Protein AF-A0A932QYI1-F1 (afdb_monomer_lite)

pLDDT: mean 78.19, std 10.11, range [42.84, 94.25]

Sequence (91 aa):
MKGGKFFLFGGMIVAILFLSFLSLWQRARMTRVGYEIQAMQTQKGRLTKLHKNLLIEVESISALDKIEEAAILRLSMISASPTTLVYIKGK

Structure (mmCIF, N/CA/C/O backbone):
data_AF-A0A932QYI1-F1
#
_entry.id   AF-A0A932QYI1-F1
#
loop_
_atom_site.group_PDB
_atom_site.id
_atom_site.type_symbol
_atom_site.label_atom_id
_atom_site.label_alt_id
_atom_site.label_comp_id
_atom_site.label_asym_id
_atom_site.label_entity_id
_atom_site.label_seq_id
_atom_site.pdbx_PDB_ins_code
_atom_site.Cartn_x
_atom_site.Cartn_y
_atom_site.Cartn_z
_atom_site.occupancy
_atom_site.B_iso_or_equiv
_atom_site.auth_seq_id
_atom_site.auth_comp_id
_atom_site.auth_asym_id
_atom_site.auth_atom_id
_atom_site.pdbx_PDB_model_num
ATOM 1 N N . MET A 1 1 ? 46.740 -1.406 -43.764 1.00 53.47 1 MET A N 1
ATOM 2 C CA . MET A 1 1 ? 46.287 -1.668 -42.374 1.00 53.47 1 MET A CA 1
ATOM 3 C C . MET A 1 1 ? 45.417 -0.527 -41.796 1.00 53.47 1 MET A C 1
ATOM 5 O O . MET A 1 1 ? 45.633 -0.105 -40.668 1.00 53.47 1 MET A O 1
ATOM 9 N N . LYS A 1 2 ? 44.430 0.003 -42.549 1.00 56.75 2 LYS A N 1
ATOM 10 C CA . LYS A 1 2 ? 43.564 1.129 -42.106 1.00 56.75 2 LYS A CA 1
ATOM 11 C C . LYS A 1 2 ? 42.120 0.716 -41.755 1.00 56.75 2 LYS A C 1
ATOM 13 O O . LYS A 1 2 ? 41.488 1.395 -40.956 1.00 56.75 2 LYS A O 1
ATOM 18 N N . GLY A 1 3 ? 41.630 -0.419 -42.268 1.00 59.59 3 GLY A N 1
ATOM 19 C CA . GLY A 1 3 ? 40.246 -0.879 -42.056 1.00 59.59 3 GLY A CA 1
ATOM 20 C C . GLY A 1 3 ? 39.916 -1.345 -40.631 1.00 59.59 3 GLY A C 1
ATOM 21 O O . GLY A 1 3 ? 38.810 -1.114 -40.157 1.00 59.59 3 GLY A O 1
ATOM 22 N N . GLY A 1 4 ? 40.883 -1.917 -39.901 1.00 64.00 4 GLY A N 1
ATOM 23 C CA . GLY A 1 4 ? 40.643 -2.423 -38.539 1.00 64.00 4 GLY A CA 1
ATOM 24 C C . GLY A 1 4 ? 40.311 -1.331 -37.515 1.00 64.00 4 GLY A C 1
ATOM 25 O O . GLY A 1 4 ? 39.525 -1.555 -36.601 1.00 64.00 4 GLY A O 1
ATOM 26 N N . LYS A 1 5 ? 40.847 -0.115 -37.697 1.00 61.88 5 LYS A N 1
ATOM 27 C CA . LYS A 1 5 ? 40.564 1.019 -36.804 1.00 61.88 5 LYS A CA 1
ATOM 28 C C . LYS A 1 5 ? 39.134 1.537 -36.983 1.00 61.88 5 LYS A C 1
ATOM 30 O O . LYS A 1 5 ? 38.471 1.802 -35.991 1.00 61.88 5 LYS A O 1
ATOM 35 N N . PHE A 1 6 ? 38.629 1.609 -38.217 1.00 64.75 6 PHE A N 1
ATOM 36 C CA . PHE A 1 6 ? 37.242 2.017 -38.484 1.00 64.75 6 PHE A CA 1
ATOM 37 C C . PHE A 1 6 ? 36.216 1.028 -37.920 1.00 64.75 6 PHE A C 1
ATOM 39 O O . PHE A 1 6 ? 35.197 1.455 -37.385 1.00 64.75 6 PHE A O 1
ATOM 46 N N . PHE A 1 7 ? 36.506 -0.275 -37.970 1.00 68.94 7 PHE A N 1
ATOM 47 C CA . PHE A 1 7 ? 35.636 -1.292 -37.376 1.00 68.94 7 PHE A CA 1
ATOM 48 C C . PHE A 1 7 ? 35.587 -1.189 -35.841 1.00 68.94 7 PHE A C 1
ATOM 50 O O . PHE A 1 7 ? 34.512 -1.273 -35.251 1.00 68.94 7 PHE A O 1
ATOM 57 N N . LEU A 1 8 ? 36.727 -0.909 -35.195 1.00 74.25 8 LEU A N 1
ATOM 58 C CA . LEU A 1 8 ? 36.791 -0.655 -33.749 1.00 74.25 8 LEU A CA 1
ATOM 59 C C . LEU A 1 8 ? 36.028 0.613 -33.340 1.00 74.25 8 LEU A C 1
ATOM 61 O O . LEU A 1 8 ? 35.277 0.586 -32.367 1.00 74.25 8 LEU A O 1
ATOM 65 N N . PHE A 1 9 ? 36.167 1.705 -34.098 1.00 80.75 9 PHE A N 1
ATOM 66 C CA . PHE A 1 9 ? 35.409 2.934 -33.845 1.00 80.75 9 PHE A CA 1
ATOM 67 C C . PHE A 1 9 ? 33.900 2.732 -34.038 1.00 80.75 9 PHE A C 1
ATOM 69 O O . PHE A 1 9 ? 33.118 3.186 -33.206 1.00 80.75 9 PHE A O 1
ATOM 76 N N . GLY A 1 10 ? 33.488 2.003 -35.079 1.00 86.12 10 GLY A N 1
ATOM 77 C CA . GLY A 1 10 ? 32.084 1.651 -35.300 1.00 86.12 10 GLY A CA 1
ATOM 78 C C . GLY A 1 10 ? 31.505 0.817 -34.155 1.00 86.12 10 GLY A C 1
ATOM 79 O O . GLY A 1 10 ? 30.443 1.147 -33.631 1.00 86.12 10 GLY A O 1
ATOM 80 N N . GLY A 1 11 ? 32.236 -0.205 -33.701 1.00 88.69 11 GLY A N 1
ATOM 81 C CA . GLY A 1 11 ? 31.836 -1.026 -32.555 1.00 88.69 11 GLY A CA 1
ATOM 82 C C . GLY A 1 11 ? 31.709 -0.223 -31.257 1.00 88.69 11 GLY A C 1
ATOM 83 O O . GLY A 1 11 ? 30.754 -0.410 -30.507 1.00 88.69 11 GLY A O 1
ATOM 84 N N . MET A 1 12 ? 32.618 0.727 -31.022 1.00 90.62 12 MET A N 1
ATOM 85 C CA . MET A 1 12 ? 32.577 1.600 -29.846 1.00 90.62 12 MET A CA 1
ATOM 86 C C . MET A 1 12 ? 31.341 2.511 -29.845 1.00 90.62 12 MET A C 1
ATOM 88 O O . MET A 1 12 ? 30.691 2.660 -28.813 1.00 90.62 12 MET A O 1
ATOM 92 N N . ILE A 1 13 ? 30.973 3.076 -30.998 1.00 92.06 13 ILE A N 1
ATOM 93 C CA . ILE A 1 13 ? 29.775 3.920 -31.131 1.00 92.06 13 ILE A CA 1
ATOM 94 C C . ILE A 1 13 ? 28.508 3.105 -30.852 1.00 92.06 13 ILE A C 1
ATOM 96 O O . ILE A 1 13 ? 27.643 3.549 -30.097 1.00 92.06 13 ILE A O 1
ATOM 100 N N . VAL A 1 14 ? 28.413 1.891 -31.400 1.00 93.25 14 VAL A N 1
ATOM 101 C CA . VAL A 1 14 ? 27.268 0.998 -31.161 1.00 93.25 14 VAL A CA 1
ATOM 102 C C . VAL A 1 14 ? 27.175 0.602 -29.687 1.00 93.25 14 VAL A C 1
ATOM 104 O O . VAL A 1 14 ? 26.083 0.623 -29.122 1.00 93.25 14 VAL A O 1
ATOM 107 N N . ALA A 1 15 ? 28.303 0.305 -29.038 1.00 92.50 15 ALA A N 1
ATOM 108 C CA . ALA A 1 15 ? 28.334 -0.025 -27.616 1.00 92.50 15 ALA A CA 1
ATOM 109 C C . ALA A 1 15 ? 27.847 1.141 -26.741 1.00 92.50 15 ALA A C 1
ATOM 111 O O . ALA A 1 15 ? 27.045 0.929 -25.833 1.00 92.50 15 ALA A O 1
ATOM 112 N N . ILE A 1 16 ? 28.273 2.373 -27.043 1.00 93.50 16 ILE A N 1
ATOM 113 C CA . ILE A 1 16 ? 27.829 3.576 -26.324 1.00 93.50 16 ILE A CA 1
ATOM 114 C C . ILE A 1 16 ? 26.322 3.788 -26.504 1.00 93.50 16 ILE A C 1
ATOM 116 O O . ILE A 1 16 ? 25.612 3.985 -25.520 1.00 93.50 16 ILE A O 1
ATOM 120 N N . LEU A 1 17 ? 25.814 3.684 -27.736 1.00 94.12 17 LEU A N 1
ATOM 121 C CA . LEU A 1 17 ? 24.383 3.828 -28.019 1.00 94.12 17 LEU A CA 1
ATOM 122 C C . LEU A 1 17 ? 23.547 2.763 -27.305 1.00 94.12 17 LEU A C 1
ATOM 124 O O . LEU A 1 17 ? 22.513 3.081 -26.717 1.00 94.12 17 LEU A O 1
ATOM 128 N N . PHE A 1 18 ? 24.011 1.513 -27.309 1.00 94.25 18 PHE A N 1
ATOM 129 C CA . PHE A 1 18 ? 23.343 0.420 -26.611 1.00 94.25 18 PHE A CA 1
ATOM 130 C C . PHE A 1 18 ? 23.300 0.659 -25.097 1.00 94.25 18 PHE A C 1
ATOM 132 O O . PHE A 1 18 ? 22.254 0.481 -24.473 1.00 94.25 18 PHE A O 1
ATOM 139 N N . LEU A 1 19 ? 24.403 1.129 -24.507 1.00 92.69 19 LEU A N 1
ATOM 140 C CA . LEU A 1 19 ? 24.476 1.428 -23.078 1.00 92.69 19 LEU A CA 1
ATOM 141 C C . LEU A 1 19 ? 23.564 2.603 -22.692 1.00 92.69 19 LEU A C 1
ATOM 143 O O . LEU A 1 19 ? 22.858 2.535 -21.684 1.00 92.69 19 LEU A O 1
ATOM 147 N N . SER A 1 20 ? 23.524 3.656 -23.514 1.00 90.81 20 SER A N 1
ATOM 148 C CA . SER A 1 20 ? 22.606 4.786 -23.336 1.00 90.81 20 SER A CA 1
ATOM 149 C C . SER A 1 20 ? 21.145 4.346 -23.413 1.00 90.81 20 SER A C 1
ATOM 151 O O . SER A 1 20 ? 20.347 4.729 -22.556 1.00 90.81 20 SER A O 1
ATOM 153 N N . PHE A 1 21 ? 20.797 3.504 -24.389 1.00 92.69 21 PHE A N 1
ATOM 154 C CA . PHE A 1 21 ? 19.449 2.957 -24.525 1.00 92.69 21 PHE A CA 1
ATOM 155 C C . PHE A 1 21 ? 19.058 2.100 -23.315 1.00 92.69 21 PHE A C 1
ATOM 157 O O . PHE A 1 21 ? 17.986 2.291 -22.738 1.00 92.69 21 PHE A O 1
ATOM 164 N N . LEU A 1 22 ? 19.947 1.204 -22.877 1.00 91.69 22 LEU A N 1
ATOM 165 C CA . LEU A 1 22 ? 19.712 0.333 -21.726 1.00 91.69 22 LEU A CA 1
ATOM 166 C C . LEU A 1 22 ? 19.514 1.134 -20.431 1.00 91.69 22 LEU A C 1
ATOM 168 O O . LEU A 1 22 ? 18.598 0.845 -19.662 1.00 91.69 22 LEU A O 1
ATOM 172 N N . SER A 1 23 ? 20.329 2.168 -20.212 1.00 87.81 23 SER A N 1
ATOM 173 C CA . SER A 1 23 ? 20.216 3.067 -19.057 1.00 87.81 23 SER A CA 1
ATOM 174 C C . SER A 1 23 ? 18.866 3.792 -19.025 1.00 87.81 23 SER A C 1
ATOM 176 O O . SER A 1 23 ? 18.203 3.862 -17.984 1.00 87.81 23 SER A O 1
ATOM 178 N N . LEU A 1 24 ? 18.408 4.278 -20.183 1.00 86.50 24 LEU A N 1
ATOM 179 C CA . LEU A 1 24 ? 17.122 4.958 -20.296 1.00 86.50 24 LEU A CA 1
ATOM 180 C C . LEU A 1 24 ? 15.950 3.992 -20.062 1.00 86.50 24 LEU A C 1
ATOM 182 O O . LEU A 1 24 ? 15.013 4.321 -19.333 1.00 86.50 24 LEU A O 1
ATOM 186 N N . TRP A 1 25 ? 16.039 2.775 -20.605 1.00 85.06 25 TRP A N 1
ATOM 187 C CA . TRP A 1 25 ? 15.055 1.713 -20.394 1.00 85.06 25 TRP A CA 1
ATOM 188 C C . TRP A 1 25 ? 14.941 1.309 -18.920 1.00 85.06 25 TRP A C 1
ATOM 190 O O . TRP A 1 25 ? 13.837 1.193 -18.384 1.00 85.06 25 TRP A O 1
ATOM 200 N N . GLN A 1 26 ? 16.074 1.145 -18.232 1.00 79.75 26 GLN A N 1
ATOM 201 C CA . GLN A 1 26 ? 16.098 0.844 -16.801 1.00 79.75 26 GLN A CA 1
ATOM 202 C C . GLN A 1 26 ? 15.436 1.953 -15.980 1.00 79.75 26 GLN A C 1
ATOM 204 O O . GLN A 1 26 ? 14.596 1.654 -15.130 1.00 79.75 26 GLN A O 1
ATOM 209 N N . ARG A 1 27 ? 15.734 3.228 -16.267 1.00 77.44 27 ARG A N 1
ATOM 210 C CA . ARG A 1 27 ? 15.085 4.363 -15.591 1.00 77.44 27 ARG A CA 1
ATOM 211 C C . ARG A 1 27 ? 13.577 4.398 -15.824 1.00 77.44 27 ARG A C 1
ATOM 213 O O . ARG A 1 27 ? 12.834 4.569 -14.861 1.00 77.44 27 ARG A O 1
ATOM 220 N N . ALA A 1 28 ? 13.122 4.193 -17.059 1.00 74.75 28 ALA A N 1
ATOM 221 C CA . ALA A 1 28 ? 11.695 4.172 -17.388 1.00 74.75 28 ALA A CA 1
ATOM 222 C C . ALA A 1 28 ? 10.947 3.007 -16.713 1.00 74.75 28 ALA A C 1
ATOM 224 O O . ALA A 1 28 ? 9.790 3.143 -16.315 1.00 74.75 28 ALA A O 1
ATOM 225 N N . ARG A 1 29 ? 11.604 1.856 -16.539 1.00 73.44 29 ARG A N 1
ATOM 226 C CA . ARG A 1 29 ? 11.029 0.729 -15.798 1.00 73.44 29 ARG A CA 1
ATOM 227 C C . ARG A 1 29 ? 10.977 1.005 -14.295 1.00 73.44 29 ARG A C 1
ATOM 229 O O . ARG A 1 29 ? 9.981 0.678 -13.654 1.00 73.44 29 ARG A O 1
ATOM 236 N N . MET A 1 30 ? 12.015 1.638 -13.749 1.00 71.69 30 MET A N 1
ATOM 237 C CA . MET A 1 30 ? 12.113 1.971 -12.326 1.00 71.69 30 MET A CA 1
ATOM 238 C C . MET A 1 30 ? 11.011 2.940 -11.883 1.00 71.69 30 MET A C 1
ATOM 240 O O . MET A 1 30 ? 10.439 2.763 -10.811 1.00 71.69 30 MET A O 1
ATOM 244 N N . THR A 1 31 ? 10.665 3.932 -12.711 1.00 70.06 31 THR A N 1
ATOM 245 C CA . THR A 1 31 ? 9.583 4.876 -12.391 1.00 70.06 31 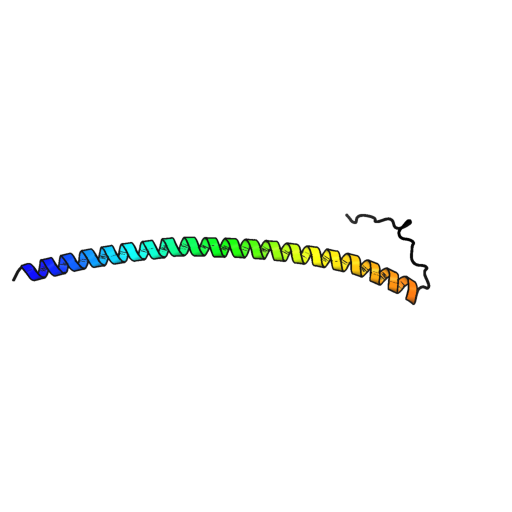THR A CA 1
ATOM 246 C C . THR A 1 31 ? 8.229 4.178 -12.335 1.00 70.06 31 THR A C 1
ATOM 248 O O . THR A 1 31 ? 7.488 4.382 -11.378 1.00 70.06 31 THR A O 1
ATOM 251 N N . ARG A 1 32 ? 7.922 3.294 -13.294 1.00 71.62 32 ARG A N 1
ATOM 252 C CA . ARG A 1 32 ? 6.660 2.535 -13.306 1.00 71.62 32 ARG A CA 1
ATOM 253 C C . ARG A 1 32 ? 6.505 1.652 -12.067 1.00 71.62 32 ARG A C 1
ATOM 255 O O . ARG A 1 32 ? 5.460 1.685 -11.424 1.00 71.62 32 ARG A O 1
ATOM 262 N N . VAL A 1 33 ? 7.567 0.934 -11.701 1.00 70.88 33 VAL A N 1
ATOM 263 C CA . VAL A 1 33 ? 7.588 0.088 -10.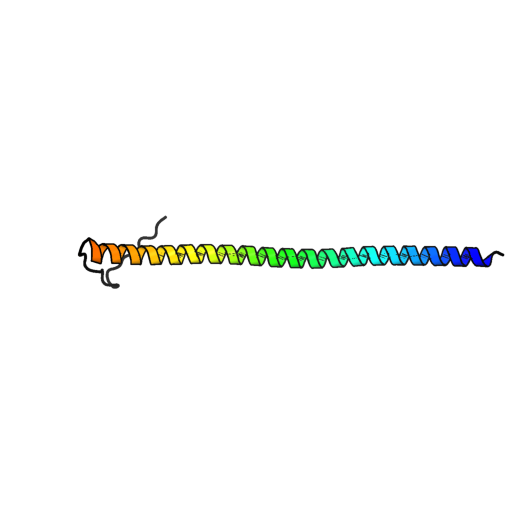499 1.00 70.88 33 VAL A CA 1
ATOM 264 C C . VAL A 1 33 ? 7.458 0.936 -9.230 1.00 70.88 33 VAL A C 1
ATOM 266 O O . VAL A 1 33 ? 6.711 0.577 -8.325 1.00 70.88 33 VAL A O 1
ATOM 269 N N . GLY A 1 34 ? 8.115 2.099 -9.173 1.00 72.62 34 GLY A N 1
ATOM 270 C CA . GLY A 1 34 ? 7.984 3.036 -8.054 1.00 72.62 34 GLY A CA 1
ATOM 271 C C . GLY A 1 34 ? 6.549 3.528 -7.847 1.00 72.62 34 GLY A C 1
ATOM 272 O O . GLY A 1 34 ? 6.063 3.532 -6.716 1.00 72.62 34 GLY A O 1
ATOM 273 N N . TYR A 1 35 ? 5.843 3.875 -8.928 1.00 74.06 35 TYR A N 1
ATOM 274 C CA . TYR A 1 35 ? 4.439 4.293 -8.853 1.00 74.06 35 TYR A CA 1
ATOM 275 C C . TYR A 1 35 ? 3.509 3.163 -8.408 1.00 74.06 35 TYR A C 1
ATOM 277 O O . TYR A 1 35 ? 2.626 3.398 -7.584 1.00 74.06 35 TYR A O 1
ATOM 285 N N . GLU A 1 36 ? 3.711 1.939 -8.899 1.00 76.19 36 GLU A N 1
ATOM 286 C CA . GLU A 1 36 ? 2.924 0.778 -8.463 1.00 76.19 36 GLU A CA 1
ATOM 287 C C . GLU A 1 36 ? 3.122 0.492 -6.971 1.00 76.19 36 GLU A C 1
ATOM 289 O O . GLU A 1 36 ? 2.145 0.321 -6.240 1.00 76.19 36 GLU A O 1
ATOM 294 N N . ILE A 1 37 ? 4.366 0.537 -6.486 1.00 77.56 37 ILE A N 1
ATOM 295 C CA . ILE A 1 37 ? 4.677 0.367 -5.060 1.00 77.56 37 ILE A CA 1
ATOM 296 C C . ILE A 1 37 ? 3.997 1.460 -4.230 1.00 77.56 37 ILE A C 1
ATOM 298 O O . ILE A 1 37 ? 3.359 1.166 -3.217 1.00 77.56 37 ILE A O 1
ATOM 302 N N . GLN A 1 38 ? 4.083 2.718 -4.665 1.00 78.81 38 GLN A N 1
ATOM 303 C CA . GLN A 1 38 ? 3.493 3.842 -3.941 1.00 78.81 38 GLN A CA 1
ATOM 304 C C . GLN A 1 38 ? 1.957 3.774 -3.921 1.00 78.81 38 GLN A C 1
ATOM 306 O O . GLN A 1 38 ? 1.330 4.072 -2.897 1.00 78.81 38 GLN A O 1
ATOM 311 N N . ALA A 1 39 ? 1.339 3.314 -5.011 1.00 80.69 39 ALA A N 1
ATOM 312 C CA . ALA A 1 39 ? -0.096 3.071 -5.075 1.00 80.69 39 ALA A CA 1
ATOM 313 C C . ALA A 1 39 ? -0.516 1.952 -4.107 1.00 80.69 39 ALA A C 1
ATOM 315 O O . ALA A 1 39 ? -1.439 2.145 -3.311 1.00 80.69 39 ALA A O 1
ATOM 316 N N . MET A 1 40 ? 0.200 0.823 -4.097 1.00 79.50 40 MET A N 1
ATOM 317 C CA . MET A 1 40 ? -0.064 -0.286 -3.172 1.00 79.50 40 MET A CA 1
ATOM 318 C C . MET A 1 40 ? 0.119 0.124 -1.706 1.00 79.50 40 MET A C 1
ATOM 320 O O . MET A 1 40 ? -0.701 -0.218 -0.852 1.00 79.50 40 MET A O 1
ATO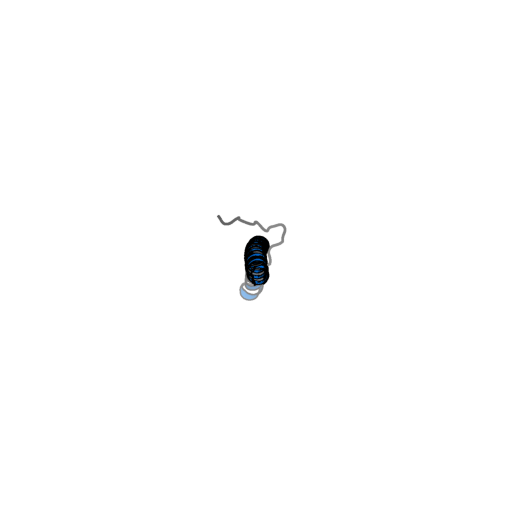M 324 N N . GLN A 1 41 ? 1.148 0.912 -1.396 1.00 83.44 41 GLN A N 1
ATOM 325 C CA . GLN A 1 41 ? 1.398 1.401 -0.040 1.00 83.44 41 GLN A CA 1
ATOM 326 C C . GLN A 1 41 ? 0.294 2.356 0.436 1.00 83.44 41 GLN A C 1
ATOM 328 O O . GLN A 1 41 ? -0.144 2.280 1.586 1.00 83.44 41 GLN A O 1
ATOM 333 N N . THR A 1 42 ? -0.221 3.194 -0.466 1.00 85.56 42 THR A N 1
ATOM 334 C CA . THR A 1 42 ? -1.363 4.076 -0.191 1.00 85.56 42 THR A CA 1
ATOM 335 C C . THR A 1 42 ? -2.635 3.277 0.096 1.00 85.56 42 THR A C 1
ATOM 337 O O . THR A 1 42 ? -3.350 3.575 1.057 1.00 85.56 42 THR A O 1
ATOM 340 N N . GLN A 1 43 ? -2.908 2.231 -0.689 1.00 85.75 43 GLN A N 1
ATOM 341 C CA . GLN A 1 43 ? -4.054 1.344 -0.467 1.00 85.75 43 GLN A CA 1
ATOM 342 C C . GLN A 1 43 ? -3.947 0.603 0.868 1.00 85.75 43 GLN A C 1
ATOM 344 O O . GLN A 1 43 ? -4.896 0.621 1.653 1.00 85.75 43 GLN A O 1
ATOM 349 N N . LYS A 1 44 ? -2.771 0.046 1.184 1.00 87.88 44 LYS A N 1
ATOM 350 C CA . LYS A 1 44 ? -2.504 -0.597 2.478 1.00 87.88 44 LYS A CA 1
ATOM 351 C C . LYS A 1 44 ? -2.737 0.371 3.639 1.00 87.88 44 LYS A C 1
ATOM 353 O O . LYS A 1 44 ? -3.398 0.015 4.608 1.00 87.88 44 LYS A O 1
ATOM 358 N N . GLY A 1 45 ? -2.263 1.612 3.525 1.00 87.88 45 GLY A N 1
ATOM 359 C CA . GLY A 1 45 ? -2.479 2.648 4.538 1.00 87.88 45 GLY A CA 1
ATOM 360 C C . GLY A 1 45 ? -3.958 2.974 4.769 1.00 87.88 45 GLY A C 1
ATOM 361 O O . GLY A 1 45 ? -4.385 3.095 5.917 1.00 87.88 45 GLY A O 1
ATOM 362 N N . ARG A 1 46 ? -4.757 3.080 3.699 1.00 88.06 46 ARG A N 1
ATOM 363 C CA . ARG A 1 46 ? -6.213 3.282 3.806 1.00 88.06 46 ARG A CA 1
ATOM 364 C C . ARG A 1 46 ? -6.899 2.097 4.478 1.00 88.06 46 ARG A C 1
ATOM 366 O O . ARG A 1 46 ? -7.693 2.307 5.390 1.00 88.06 46 ARG A O 1
ATOM 373 N N . LEU A 1 47 ? -6.556 0.877 4.076 1.00 87.62 47 LEU A N 1
ATOM 374 C CA . LEU A 1 47 ? -7.168 -0.332 4.620 1.00 87.62 47 LEU A CA 1
ATOM 375 C C . LEU A 1 47 ? -6.857 -0.509 6.111 1.00 87.62 47 LEU A C 1
ATOM 377 O O . LEU A 1 47 ? -7.758 -0.794 6.893 1.00 87.62 47 LEU A O 1
ATOM 381 N N . THR A 1 48 ? -5.620 -0.241 6.535 1.00 88.00 48 THR A N 1
ATOM 382 C CA . THR A 1 48 ? -5.242 -0.278 7.956 1.00 88.00 48 THR A CA 1
ATOM 383 C C . THR A 1 48 ? -6.012 0.749 8.786 1.00 88.00 48 THR A C 1
ATOM 385 O O . THR A 1 48 ? -6.398 0.456 9.915 1.00 88.00 48 THR A O 1
ATOM 388 N N . LYS A 1 49 ? -6.248 1.954 8.250 1.00 87.00 49 LYS A N 1
ATOM 389 C CA . LYS A 1 49 ? -7.055 2.972 8.941 1.00 87.00 49 LYS A CA 1
ATOM 390 C C . LYS A 1 49 ? -8.506 2.526 9.100 1.00 87.00 49 LYS A C 1
ATOM 392 O O . LYS A 1 49 ? -9.046 2.642 10.192 1.00 87.00 49 LYS A O 1
ATOM 397 N N . LEU A 1 50 ? -9.104 1.981 8.040 1.00 87.56 50 LEU A N 1
ATOM 398 C CA . LEU A 1 50 ? -10.462 1.440 8.099 1.00 87.56 50 LEU A CA 1
ATOM 399 C C . LEU A 1 50 ? -10.560 0.313 9.123 1.00 87.56 50 LEU A C 1
ATOM 401 O O . LEU A 1 50 ? -11.426 0.357 9.985 1.00 87.56 50 LEU A O 1
ATOM 405 N N . HIS A 1 51 ? -9.629 -0.641 9.087 1.00 88.75 51 HIS A N 1
ATOM 406 C CA . HIS A 1 51 ? -9.610 -1.748 10.035 1.00 88.75 51 HIS A CA 1
ATOM 407 C C . HIS A 1 51 ? -9.523 -1.271 11.490 1.00 88.75 51 HIS A C 1
ATOM 409 O O . HIS A 1 51 ? -10.277 -1.749 12.328 1.00 88.75 51 HIS A O 1
ATOM 415 N N . LYS A 1 52 ? -8.660 -0.290 11.787 1.00 87.12 52 LYS A N 1
ATOM 416 C CA . LYS A 1 52 ? -8.576 0.303 13.130 1.00 87.12 52 LYS A CA 1
ATOM 417 C C . LYS A 1 52 ? -9.887 0.957 13.560 1.00 87.12 52 LYS A C 1
ATOM 419 O O . LYS A 1 52 ? -10.306 0.750 14.689 1.00 87.12 52 LYS A O 1
ATOM 424 N N . ASN A 1 53 ? -10.530 1.714 12.674 1.00 87.62 53 ASN A N 1
ATOM 425 C CA . ASN A 1 53 ? -11.805 2.358 12.989 1.00 87.62 53 ASN A CA 1
ATOM 426 C C . ASN A 1 53 ? -12.904 1.326 13.270 1.00 87.62 53 ASN A C 1
ATOM 428 O O . ASN A 1 53 ? -13.605 1.448 14.266 1.00 87.62 53 ASN A O 1
ATOM 432 N N . LEU A 1 54 ? -13.004 0.291 12.433 1.00 85.69 54 LEU A N 1
ATOM 433 C CA . LEU A 1 54 ? -13.947 -0.810 12.630 1.00 85.69 54 LEU A CA 1
ATOM 434 C C . LEU A 1 54 ? -13.680 -1.570 13.932 1.00 85.69 54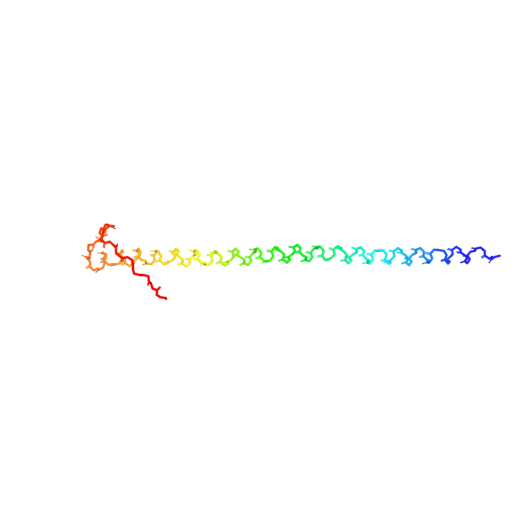 LEU A C 1
ATOM 436 O O . LEU A 1 54 ? -14.619 -1.924 14.632 1.00 85.69 54 LEU A O 1
ATOM 440 N N . LEU A 1 55 ? -12.414 -1.807 14.277 1.00 87.94 55 LEU A N 1
ATOM 441 C CA . LEU A 1 55 ? -12.063 -2.472 15.529 1.00 87.94 55 LEU A CA 1
ATOM 442 C C . LEU A 1 55 ? -12.484 -1.637 16.744 1.00 87.94 55 LEU A C 1
ATOM 444 O O . LEU A 1 55 ? -13.074 -2.184 17.666 1.00 87.94 55 LEU A O 1
ATOM 448 N N . ILE A 1 56 ? -12.259 -0.320 16.712 1.00 85.69 56 ILE A N 1
ATOM 449 C CA . ILE A 1 56 ? -12.726 0.599 17.761 1.00 85.69 56 ILE A CA 1
ATOM 450 C C . ILE A 1 56 ? -14.255 0.563 17.875 1.00 85.69 56 ILE A C 1
ATOM 452 O O . ILE A 1 56 ? -14.789 0.526 18.979 1.00 85.69 56 ILE A O 1
ATOM 456 N N . GLU A 1 57 ? -14.966 0.556 16.748 1.00 82.06 57 GLU A N 1
ATOM 457 C CA . GLU A 1 57 ? -16.429 0.495 16.730 1.00 82.06 57 GLU A CA 1
ATOM 458 C C . GLU A 1 57 ? -16.941 -0.817 17.344 1.00 82.06 57 GLU A C 1
ATOM 460 O O . GLU A 1 57 ? -17.776 -0.790 18.248 1.00 82.06 57 GLU A O 1
ATOM 465 N N . VAL A 1 58 ? -16.365 -1.957 16.958 1.00 83.38 58 VAL A N 1
ATOM 466 C CA . VAL A 1 58 ? -16.697 -3.271 17.530 1.00 83.38 58 VAL A CA 1
ATOM 467 C C . VAL A 1 58 ? -16.362 -3.346 19.020 1.00 83.38 58 VAL A C 1
ATOM 469 O O . VAL A 1 58 ? -17.169 -3.848 19.799 1.00 83.38 58 VAL A O 1
ATOM 472 N N . GLU A 1 59 ? -15.205 -2.837 19.443 1.00 80.19 59 GLU A N 1
ATOM 473 C CA . GLU A 1 59 ? -14.840 -2.786 20.861 1.00 80.19 59 GLU A CA 1
ATOM 474 C C . GLU A 1 59 ? -15.793 -1.897 21.659 1.00 80.19 59 GLU A C 1
ATOM 476 O O . GLU A 1 59 ? -16.160 -2.262 22.773 1.00 80.19 59 GLU A O 1
ATOM 481 N N . SER A 1 60 ? -16.242 -0.774 21.094 1.00 79.25 60 SER A N 1
ATOM 482 C CA . SER A 1 60 ? -17.204 0.107 21.759 1.00 79.25 60 SER A CA 1
ATOM 483 C C . SER A 1 60 ? -18.558 -0.576 21.975 1.00 79.25 60 SER A C 1
ATOM 485 O O . SER A 1 60 ? -19.112 -0.495 23.070 1.00 79.25 60 SER A O 1
ATOM 487 N N . ILE A 1 61 ? -19.042 -1.319 20.974 1.00 77.12 61 ILE A N 1
ATOM 488 C CA . ILE A 1 61 ? -20.283 -2.099 21.059 1.00 77.12 61 ILE A CA 1
ATOM 489 C C . ILE A 1 61 ? -20.114 -3.239 22.069 1.00 77.12 61 ILE A C 1
ATOM 491 O O . ILE A 1 61 ? -20.917 -3.385 22.983 1.00 77.12 61 ILE A O 1
ATOM 495 N N . SER A 1 62 ? -19.015 -3.991 21.980 1.00 79.31 62 SER A N 1
ATOM 496 C CA . SER A 1 62 ? -18.741 -5.095 22.905 1.00 79.31 62 SER A CA 1
ATOM 497 C C . SER A 1 62 ? -18.551 -4.622 24.349 1.00 79.31 62 SER A C 1
ATOM 499 O O . SER A 1 62 ? -18.886 -5.348 25.282 1.00 79.31 62 SER A O 1
ATOM 501 N N . ALA A 1 63 ? -18.010 -3.421 24.567 1.00 76.88 63 ALA A N 1
ATOM 502 C CA . ALA A 1 63 ? -17.887 -2.844 25.899 1.00 76.88 63 ALA A CA 1
ATOM 503 C C . ALA A 1 63 ? -19.260 -2.534 26.513 1.00 76.88 63 ALA A C 1
ATOM 505 O O . ALA A 1 63 ? -19.445 -2.788 27.700 1.00 76.88 63 ALA A O 1
ATOM 506 N N . LEU A 1 64 ? -20.215 -2.041 25.717 1.00 75.56 64 LEU A N 1
ATOM 507 C CA . LEU A 1 64 ? -21.604 -1.844 26.143 1.00 75.56 64 LEU A CA 1
ATOM 508 C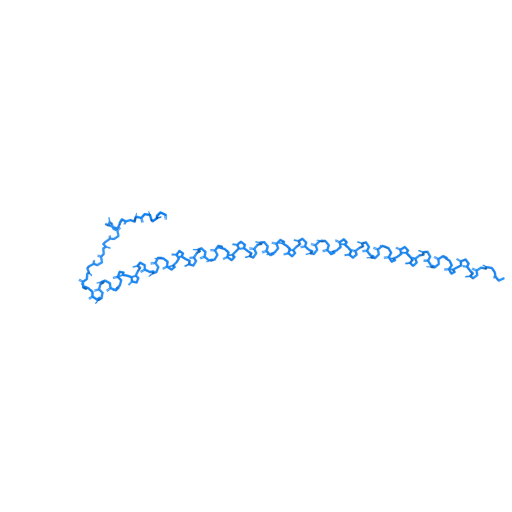 C . LEU A 1 64 ? -22.252 -3.168 26.565 1.00 75.56 64 LEU A C 1
ATOM 510 O O . LEU A 1 64 ? -22.746 -3.252 27.689 1.00 75.56 64 LEU A O 1
ATOM 514 N N . ASP A 1 65 ? -22.145 -4.209 25.738 1.00 77.19 65 ASP A N 1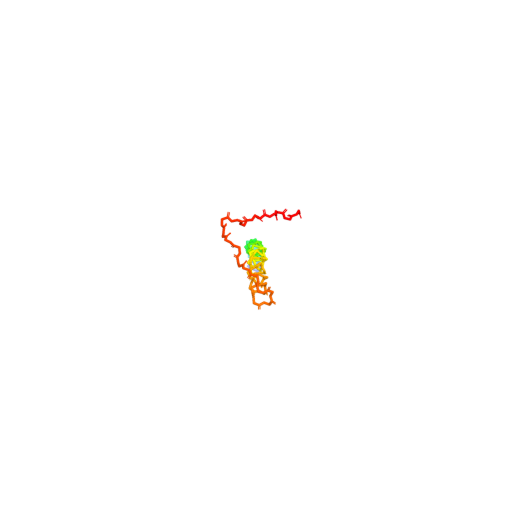
ATOM 515 C CA . ASP A 1 65 ? -22.691 -5.538 26.053 1.00 77.19 65 ASP A CA 1
ATOM 516 C C . ASP A 1 65 ? -22.081 -6.110 27.344 1.00 77.19 65 ASP A C 1
ATOM 518 O O . ASP A 1 65 ? -22.780 -6.631 28.213 1.00 77.19 65 ASP A O 1
ATOM 522 N N . LYS A 1 66 ? -20.762 -5.954 27.524 1.00 77.44 66 LYS A N 1
ATOM 523 C CA . LYS A 1 66 ? -20.060 -6.398 28.740 1.00 77.44 66 LYS A CA 1
ATOM 524 C C . LYS A 1 66 ? -20.484 -5.625 29.987 1.00 77.44 66 LYS A C 1
ATOM 526 O O . LYS A 1 66 ? -20.521 -6.201 31.074 1.00 77.44 66 LYS A O 1
ATOM 531 N N . ILE A 1 67 ? -20.755 -4.325 29.862 1.00 77.06 67 ILE A N 1
ATOM 532 C CA . ILE A 1 67 ? -21.258 -3.504 30.971 1.00 77.06 67 ILE A CA 1
ATOM 533 C C . ILE A 1 67 ? -22.663 -3.962 31.360 1.00 77.06 67 ILE A C 1
ATOM 535 O O . ILE A 1 67 ? -22.943 -4.099 32.551 1.00 77.06 67 ILE A O 1
ATOM 539 N N . GLU A 1 68 ? -23.523 -4.231 30.380 1.00 74.75 68 GLU A N 1
ATOM 540 C CA . GLU A 1 68 ? -24.870 -4.744 30.617 1.00 74.75 68 GLU A CA 1
ATOM 541 C C . GLU A 1 68 ? -24.833 -6.109 31.317 1.00 74.75 68 GLU A C 1
ATOM 543 O O . GLU A 1 68 ? -25.470 -6.291 32.355 1.00 74.75 68 GLU A O 1
ATOM 548 N N . GLU A 1 69 ? -24.010 -7.037 30.830 1.00 78.94 69 GLU A N 1
ATOM 549 C CA . GLU A 1 69 ? -23.844 -8.356 31.441 1.00 78.94 69 GLU A CA 1
ATOM 550 C C . GLU A 1 69 ? -23.317 -8.254 32.884 1.00 78.94 69 GLU A C 1
ATOM 552 O O . GLU A 1 69 ? -23.829 -8.911 33.795 1.00 78.94 69 GLU A O 1
ATOM 557 N N . ALA A 1 70 ? -22.346 -7.370 33.136 1.00 74.69 70 ALA A N 1
ATOM 558 C CA . ALA A 1 70 ? -21.842 -7.114 34.482 1.00 74.69 70 ALA A CA 1
ATOM 559 C C . ALA A 1 70 ? -22.909 -6.502 35.407 1.00 74.69 70 ALA A C 1
ATOM 561 O O . ALA A 1 70 ? -22.955 -6.855 36.587 1.00 74.69 70 ALA A O 1
ATOM 562 N N . ALA A 1 71 ? -23.773 -5.619 34.900 1.00 76.31 71 ALA A N 1
ATOM 563 C CA . ALA A 1 71 ? -24.860 -5.020 35.671 1.00 76.31 71 ALA A CA 1
ATOM 564 C C . ALA A 1 71 ? -25.950 -6.044 36.024 1.00 76.31 71 ALA A C 1
ATOM 566 O O . ALA A 1 71 ? -26.427 -6.075 37.159 1.00 76.31 71 ALA A O 1
ATOM 567 N N . ILE A 1 72 ? -26.298 -6.938 35.100 1.00 80.62 72 ILE A N 1
ATOM 568 C CA . ILE A 1 72 ? -27.274 -8.002 35.355 1.00 80.62 72 ILE A CA 1
ATOM 569 C C . ILE A 1 72 ? -26.713 -9.004 36.369 1.00 80.62 72 ILE A C 1
ATOM 571 O O . ILE A 1 72 ? -27.357 -9.295 37.376 1.00 80.62 72 ILE A O 1
ATOM 575 N N . LEU A 1 73 ? -25.493 -9.501 36.144 1.00 79.25 73 LEU A N 1
ATOM 576 C CA . LEU A 1 73 ? -24.917 -10.573 36.959 1.00 79.25 73 LEU A CA 1
ATOM 577 C C . LEU A 1 73 ? -24.446 -10.109 38.340 1.00 79.25 73 LEU A C 1
ATOM 579 O O . LEU A 1 73 ? -24.560 -10.863 39.303 1.00 79.25 73 LEU A O 1
ATOM 583 N N . ARG A 1 74 ? -23.870 -8.903 38.453 1.00 76.88 74 ARG A N 1
ATOM 584 C CA . ARG A 1 74 ? -23.281 -8.426 39.719 1.00 76.88 74 ARG A CA 1
ATOM 585 C C . ARG A 1 74 ? -24.186 -7.489 40.502 1.00 76.88 74 ARG A C 1
ATOM 587 O O . ARG A 1 74 ? -24.043 -7.418 41.718 1.00 76.88 74 ARG A O 1
ATOM 594 N N . LEU A 1 75 ? -25.067 -6.753 39.827 1.00 76.12 75 LEU A N 1
ATOM 595 C CA . LEU A 1 75 ? -25.933 -5.754 40.462 1.00 76.12 75 LEU A CA 1
ATOM 596 C C . LEU A 1 75 ? -27.408 -6.182 40.475 1.00 76.12 75 LEU A C 1
ATOM 598 O O . LEU A 1 75 ? -28.244 -5.418 40.953 1.00 76.12 75 LEU A O 1
ATOM 602 N N . SER A 1 76 ? -27.729 -7.386 39.976 1.00 77.75 76 SER A N 1
ATOM 603 C CA . SER A 1 76 ? -29.099 -7.909 39.849 1.00 77.75 76 SER A CA 1
ATOM 604 C C . SER A 1 76 ? -30.044 -6.933 39.136 1.00 77.75 76 SER A C 1
ATOM 606 O O . SER A 1 76 ? -31.234 -6.861 39.446 1.00 77.75 76 SER A O 1
ATOM 608 N N . MET A 1 77 ? -29.506 -6.140 38.204 1.00 72.44 77 MET A N 1
ATOM 609 C CA . MET A 1 77 ? -30.283 -5.183 37.423 1.00 72.44 77 MET A CA 1
ATOM 610 C C . MET A 1 77 ? -31.026 -5.897 36.290 1.00 72.44 77 MET A C 1
ATOM 612 O O . MET A 1 77 ? -30.585 -6.925 35.779 1.00 72.44 77 MET A O 1
ATOM 616 N N . ILE A 1 78 ? -32.173 -5.349 35.898 1.00 71.88 78 ILE A N 1
ATOM 617 C CA . ILE A 1 78 ? -32.998 -5.885 34.812 1.00 71.88 78 ILE A CA 1
ATOM 618 C C . ILE A 1 78 ? -32.502 -5.266 33.500 1.00 71.88 78 ILE A C 1
ATOM 620 O O . ILE A 1 78 ? -32.374 -4.044 33.420 1.00 71.88 78 ILE A O 1
ATOM 624 N N . SER A 1 79 ? -32.221 -6.099 32.492 1.00 67.69 79 SER A N 1
ATOM 625 C CA . SER A 1 79 ? -31.846 -5.647 31.142 1.00 67.69 79 SER A CA 1
ATOM 626 C C . SER A 1 79 ? -32.899 -4.685 30.585 1.00 67.69 79 SER A C 1
ATOM 628 O O . SER A 1 79 ? -34.107 -4.908 30.728 1.00 67.69 79 SER A O 1
ATOM 630 N N . ALA A 1 80 ? -32.445 -3.586 29.984 1.00 67.06 80 ALA A N 1
ATOM 631 C CA . ALA A 1 80 ? -33.339 -2.586 29.425 1.00 67.06 80 ALA A CA 1
ATOM 632 C C . ALA A 1 80 ? -33.905 -3.082 28.087 1.00 67.06 80 ALA A C 1
ATOM 634 O O . ALA A 1 80 ? -33.164 -3.504 27.204 1.00 67.06 80 ALA A O 1
ATOM 635 N N . SER A 1 81 ? -35.227 -2.997 27.912 1.00 69.50 81 SER A N 1
ATOM 636 C CA . SER A 1 81 ? -35.860 -3.344 26.636 1.00 69.50 81 SER A CA 1
ATOM 637 C C . SER A 1 81 ? -35.293 -2.478 25.495 1.00 69.50 81 SER A C 1
ATOM 639 O O . SER A 1 81 ? -35.163 -1.261 25.682 1.00 69.50 81 SER A O 1
ATOM 641 N N . PRO A 1 82 ? -35.040 -3.038 24.292 1.00 67.81 82 PRO A N 1
ATOM 642 C CA . PRO A 1 82 ? -34.546 -2.288 23.131 1.00 67.81 82 PRO A CA 1
ATOM 643 C C . PRO A 1 82 ? -35.401 -1.064 22.777 1.00 67.81 82 PRO A C 1
ATOM 645 O O . PRO A 1 82 ? -34.917 -0.105 22.187 1.00 67.81 82 PRO A O 1
ATOM 648 N N . THR A 1 83 ? -36.681 -1.076 23.156 1.00 71.38 83 THR A N 1
ATOM 649 C CA . THR A 1 83 ? -37.635 0.016 22.919 1.00 71.38 83 THR A CA 1
ATOM 650 C C . THR A 1 83 ? -37.413 1.234 23.828 1.00 71.38 83 THR A C 1
ATOM 652 O O . THR A 1 83 ? -37.976 2.293 23.569 1.00 71.38 83 THR A O 1
ATOM 655 N N . THR A 1 84 ? -36.620 1.107 24.895 1.00 65.88 84 THR A N 1
ATOM 656 C CA . THR A 1 84 ? -36.380 2.163 25.901 1.00 65.88 84 THR A CA 1
ATOM 657 C C . THR A 1 84 ? -34.926 2.663 25.894 1.00 65.88 84 THR A C 1
ATOM 659 O O . THR A 1 84 ? -34.581 3.578 26.638 1.00 65.88 84 THR A O 1
ATOM 662 N N . LEU A 1 85 ? -34.066 2.095 25.043 1.00 68.44 85 LEU A N 1
ATOM 663 C CA . LEU A 1 85 ? -32.654 2.464 24.935 1.00 68.44 85 LEU A CA 1
ATOM 664 C C . LEU A 1 85 ? -32.474 3.811 24.213 1.00 68.44 85 LEU A C 1
ATOM 666 O O . LEU A 1 85 ? -32.923 3.992 23.082 1.00 68.44 85 LEU A O 1
ATOM 670 N N . VAL A 1 86 ? -31.780 4.754 24.859 1.00 67.62 86 VAL A N 1
ATOM 671 C CA . VAL A 1 86 ? -31.460 6.079 24.302 1.00 67.62 86 VAL A CA 1
ATOM 672 C C . VAL A 1 86 ? -29.944 6.222 24.174 1.00 67.62 86 VAL A C 1
ATOM 674 O O . VAL A 1 86 ? -29.229 6.242 25.174 1.00 67.62 86 VAL A O 1
ATOM 677 N N . TYR A 1 87 ? -29.448 6.350 22.942 1.00 68.25 87 TYR A N 1
ATOM 678 C CA . TYR A 1 87 ? -28.024 6.551 22.665 1.00 68.25 87 TYR A CA 1
ATOM 679 C C . TYR A 1 87 ? -27.673 8.042 22.680 1.00 68.25 87 TYR A C 1
ATOM 681 O O . TYR A 1 87 ? -28.178 8.819 21.869 1.00 68.25 87 TYR A O 1
ATOM 689 N N . ILE A 1 88 ? -26.775 8.447 23.581 1.00 72.00 88 ILE A N 1
ATOM 690 C CA . ILE A 1 88 ? -26.251 9.816 23.647 1.00 72.00 88 ILE A CA 1
ATOM 691 C C . ILE A 1 88 ? -24.906 9.846 22.918 1.00 72.00 88 ILE A C 1
ATOM 693 O O . ILE A 1 88 ? -23.965 9.156 23.306 1.00 72.00 88 ILE A O 1
ATOM 697 N N . LYS A 1 89 ? -24.802 10.635 21.844 1.00 60.16 89 LYS A N 1
ATOM 698 C CA . LYS A 1 89 ? -23.558 10.761 21.076 1.00 60.16 89 LYS A CA 1
ATOM 699 C C . LYS A 1 89 ? -22.527 11.565 21.878 1.00 60.16 89 LYS A C 1
ATOM 701 O O . LYS A 1 89 ? -22.726 12.755 22.117 1.00 60.16 89 LYS A O 1
ATOM 706 N N . GLY A 1 90 ? -21.441 10.907 22.285 1.00 64.31 90 GLY A N 1
ATOM 707 C CA . GLY A 1 90 ? -20.267 11.557 22.871 1.00 64.31 90 GLY A CA 1
ATOM 708 C C . GLY A 1 90 ? -19.612 12.511 21.869 1.00 64.31 90 GLY A C 1
ATOM 709 O O . GLY A 1 90 ? -19.578 12.220 20.673 1.00 64.31 90 GLY A O 1
ATOM 710 N N . LYS A 1 91 ? -19.185 13.673 22.368 1.00 42.84 91 LYS A N 1
ATOM 711 C CA . LYS A 1 91 ? -18.672 14.801 21.582 1.00 42.84 91 LYS A CA 1
ATOM 712 C C . LYS A 1 91 ? -17.316 14.512 20.945 1.00 42.84 91 LYS A C 1
ATOM 714 O O . LYS A 1 91 ? -16.478 13.895 21.636 1.00 42.84 91 LYS A O 1
#

Secondary structure (DSSP, 8-state):
--HHHHHHHHHHHHHHHHHHHHHHHHHHHHHHHHHHHHHHHHHHHHHHHHHHHHHHHHHHHHHHHHHHHHHHHHH-PPPPPTTT-------

Foldseek 3Di:
DPVVVVVVVVVVVVVVVVVVVVVVVVVVVVVVVVVVVVVVVVVVVVVVVVVVVVVVVVVVVVVVVVVQVCCCPPVVDDRDDPVPDDDDDDD

Radius of gyration: 34.57 Å; chains: 1; bounding box: 84×25×83 Å